Protein AF-A0A954HPN8-F1 (afdb_monomer_lite)

pLDDT: mean 85.76, std 13.32, range [35.09, 97.88]

Secondary structure (DSSP, 8-state):
------GGGS-HHHHHHHHHHHHHHHHHHIIIIIHHHHHHHHHHTT---TTTS-HHHHHHHHHHHHHHHHHHHHHHHHHHHHHHHHHHHHHHHHHHHHHHHHHHHHHHHHHHHHHTT--

Structure (mmCIF, N/CA/C/O backbone):
data_AF-A0A954HPN8-F1
#
_entry.id   AF-A0A954HPN8-F1
#
loop_
_atom_site.group_PDB
_atom_site.id
_atom_site.type_symbol
_atom_site.label_atom_id
_atom_site.label_alt_id
_atom_site.label_comp_id
_atom_site.label_asym_id
_atom_site.label_entity_id
_atom_site.label_seq_id
_atom_site.pdbx_PDB_ins_code
_atom_site.Cartn_x
_atom_site.Cartn_y
_atom_site.Cartn_z
_atom_site.occupancy
_atom_site.B_iso_or_equiv
_atom_site.auth_seq_id
_atom_site.auth_comp_id
_atom_site.auth_asym_id
_atom_site.auth_atom_id
_atom_site.pdbx_PDB_model_num
ATOM 1 N N . MET A 1 1 ? 14.774 6.786 11.044 1.00 35.09 1 MET A N 1
ATOM 2 C CA . MET A 1 1 ? 15.336 7.096 9.715 1.00 35.09 1 MET A CA 1
ATOM 3 C C . MET A 1 1 ? 15.181 5.838 8.883 1.00 35.09 1 MET A C 1
ATOM 5 O O . MET A 1 1 ? 15.812 4.852 9.228 1.00 3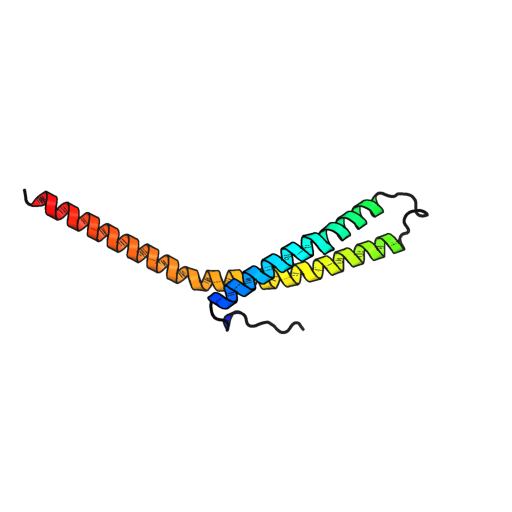5.09 1 MET A O 1
ATOM 9 N N . SER A 1 2 ? 14.270 5.812 7.904 1.00 45.91 2 SER A N 1
ATOM 10 C CA . SER A 1 2 ? 14.238 4.702 6.940 1.00 45.91 2 SER A CA 1
ATOM 11 C C . SER A 1 2 ? 15.497 4.826 6.099 1.00 45.91 2 SER A C 1
ATOM 13 O O . SER A 1 2 ? 15.722 5.903 5.544 1.00 45.91 2 SER A O 1
ATOM 15 N N . GLU A 1 3 ? 16.304 3.771 6.011 1.00 51.34 3 GLU A N 1
ATOM 16 C CA . GLU A 1 3 ? 17.296 3.657 4.943 1.00 51.34 3 GLU A CA 1
ATOM 17 C C . GLU A 1 3 ? 16.575 3.968 3.628 1.00 51.34 3 GLU A C 1
ATOM 19 O O . GLU A 1 3 ? 15.520 3.399 3.321 1.00 51.34 3 GLU A O 1
ATOM 24 N N . MET A 1 4 ? 17.050 4.996 2.930 1.00 55.34 4 MET A N 1
ATOM 25 C CA . MET A 1 4 ? 16.552 5.339 1.608 1.00 55.34 4 MET A CA 1
ATOM 26 C C . MET A 1 4 ? 17.056 4.229 0.688 1.00 55.34 4 MET A C 1
ATOM 28 O O . MET A 1 4 ? 18.233 4.211 0.349 1.00 55.34 4 MET A O 1
ATOM 32 N N . GLU A 1 5 ? 16.193 3.264 0.358 1.00 66.19 5 GLU A N 1
ATOM 33 C CA . GLU A 1 5 ? 16.486 2.291 -0.698 1.00 66.19 5 GLU A CA 1
ATOM 34 C C . GLU A 1 5 ? 16.784 3.080 -1.983 1.00 66.19 5 GLU A C 1
ATOM 36 O O . GLU A 1 5 ? 15.903 3.760 -2.520 1.00 66.19 5 GLU A O 1
ATOM 41 N N . ASP A 1 6 ? 18.037 3.028 -2.438 1.00 75.00 6 ASP A N 1
ATOM 42 C CA . ASP A 1 6 ? 18.475 3.634 -3.693 1.00 75.00 6 ASP A CA 1
ATOM 43 C C . ASP A 1 6 ? 18.057 2.735 -4.859 1.00 75.00 6 ASP A C 1
ATOM 45 O O . ASP A 1 6 ? 18.811 1.893 -5.355 1.00 75.00 6 ASP A O 1
ATOM 49 N N . PHE A 1 7 ? 16.792 2.869 -5.247 1.00 75.19 7 PHE A N 1
ATOM 50 C CA . PHE A 1 7 ? 16.200 2.078 -6.318 1.00 75.19 7 PHE A CA 1
ATOM 51 C C . PHE A 1 7 ? 16.813 2.370 -7.688 1.00 75.19 7 PHE A C 1
ATOM 53 O O . PHE A 1 7 ? 16.764 1.498 -8.555 1.00 75.19 7 PHE A O 1
ATOM 60 N N . ASP A 1 8 ? 17.396 3.553 -7.883 1.00 74.00 8 ASP A N 1
ATOM 61 C CA . ASP A 1 8 ? 17.935 3.987 -9.173 1.00 74.00 8 ASP A CA 1
ATOM 62 C C . ASP A 1 8 ? 19.233 3.246 -9.532 1.00 74.00 8 ASP A C 1
ATOM 64 O O . ASP A 1 8 ? 19.595 3.151 -10.703 1.00 74.00 8 ASP A O 1
ATOM 68 N N . SER A 1 9 ? 19.881 2.625 -8.542 1.00 82.00 9 SER A N 1
ATOM 69 C CA . SER A 1 9 ? 21.038 1.744 -8.737 1.00 82.00 9 SER A CA 1
ATOM 70 C C . SER A 1 9 ? 20.700 0.378 -9.362 1.00 82.00 9 SER A C 1
ATOM 72 O O . SER A 1 9 ? 21.598 -0.334 -9.819 1.00 82.00 9 SER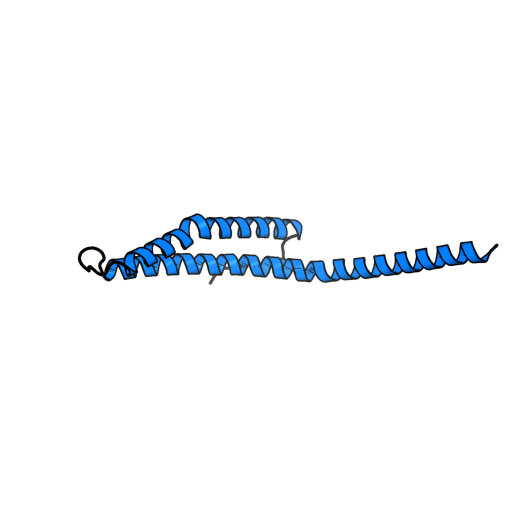 A O 1
ATOM 74 N N . LEU A 1 10 ? 19.419 -0.016 -9.391 1.00 84.56 10 LEU A N 1
ATOM 75 C CA . LEU A 1 10 ? 18.992 -1.337 -9.859 1.00 84.56 10 LEU A CA 1
ATOM 76 C C . LEU A 1 10 ? 18.756 -1.377 -11.383 1.00 84.56 10 LEU A C 1
ATOM 78 O O . LEU A 1 10 ? 18.216 -0.426 -11.962 1.00 84.56 10 LEU A O 1
ATOM 82 N N . PRO A 1 11 ? 19.030 -2.514 -12.051 1.00 89.38 11 PRO A N 1
ATOM 83 C CA . PRO A 1 11 ? 18.614 -2.728 -13.435 1.00 89.38 11 PRO A CA 1
ATOM 84 C C . PRO A 1 11 ? 17.100 -2.546 -13.623 1.00 89.38 11 PRO A C 1
ATOM 86 O O . PRO A 1 11 ? 16.306 -2.883 -12.741 1.00 89.38 11 PRO A O 1
ATOM 89 N N . LEU A 1 12 ? 16.678 -2.072 -14.802 1.00 86.94 12 LEU A N 1
ATOM 90 C CA . LEU A 1 12 ? 15.265 -1.807 -15.117 1.00 86.94 12 LEU A CA 1
ATOM 91 C C . LEU A 1 12 ? 14.357 -3.020 -14.849 1.00 86.94 12 LEU A C 1
ATOM 93 O O . LEU A 1 12 ? 13.280 -2.881 -14.272 1.00 86.94 12 LEU A O 1
ATOM 97 N N . MET A 1 13 ? 14.807 -4.222 -15.222 1.00 89.38 13 MET A N 1
ATOM 98 C CA . MET A 1 13 ? 14.052 -5.459 -14.999 1.00 89.38 13 MET A CA 1
ATOM 99 C C . MET A 1 13 ? 13.815 -5.734 -13.508 1.00 89.38 13 MET A C 1
ATOM 101 O O . MET A 1 13 ? 12.733 -6.176 -13.119 1.00 89.38 13 MET A O 1
ATOM 105 N N . ASP A 1 14 ? 14.803 -5.452 -12.662 1.00 91.06 14 ASP A N 1
ATOM 106 C CA . ASP A 1 14 ? 14.696 -5.676 -11.221 1.00 91.06 14 ASP A CA 1
ATOM 107 C C . ASP A 1 14 ? 13.833 -4.602 -10.556 1.00 91.06 14 ASP A C 1
ATOM 109 O O . ASP A 1 14 ? 13.022 -4.927 -9.686 1.00 91.06 14 ASP A O 1
ATOM 113 N N . ARG A 1 15 ? 13.895 -3.353 -11.040 1.00 90.62 15 ARG A N 1
ATOM 114 C CA . ARG A 1 15 ? 12.940 -2.304 -10.654 1.00 90.62 15 ARG A CA 1
ATOM 115 C C . ARG A 1 15 ? 11.505 -2.683 -11.019 1.00 90.62 15 ARG A C 1
ATOM 117 O O . ARG A 1 15 ? 10.619 -2.541 -10.184 1.00 90.62 15 ARG A O 1
ATOM 124 N N . LEU A 1 16 ? 11.255 -3.237 -12.207 1.00 91.25 16 LEU A N 1
ATOM 125 C CA . LEU A 1 16 ? 9.916 -3.695 -12.606 1.00 91.25 16 LEU A CA 1
ATOM 126 C C . LEU A 1 16 ? 9.404 -4.844 -11.726 1.00 91.25 16 LEU A C 1
ATOM 128 O O . LEU A 1 16 ? 8.268 -4.797 -11.255 1.00 91.25 16 LEU A O 1
ATOM 132 N N . LYS A 1 17 ? 10.243 -5.847 -11.437 1.00 93.44 17 LYS A N 1
ATOM 133 C CA . LYS A 1 17 ? 9.887 -6.940 -10.511 1.00 93.44 17 LYS A CA 1
ATOM 134 C C . LYS A 1 17 ? 9.586 -6.421 -9.108 1.00 93.44 17 LYS A C 1
ATOM 136 O O . LYS A 1 17 ? 8.625 -6.857 -8.479 1.00 93.44 17 LYS A O 1
ATOM 141 N N . LYS A 1 18 ? 10.393 -5.479 -8.613 1.00 93.38 18 LYS A N 1
ATOM 142 C CA . LYS A 1 18 ? 10.180 -4.855 -7.305 1.00 93.38 18 LYS A CA 1
ATOM 143 C C . LYS A 1 18 ? 8.896 -4.018 -7.293 1.00 93.38 18 LYS A C 1
ATOM 145 O O . LYS A 1 18 ? 8.186 -4.044 -6.295 1.00 93.38 18 LYS A O 1
ATOM 150 N N . ALA A 1 19 ? 8.556 -3.343 -8.391 1.00 93.31 19 ALA A N 1
ATOM 151 C CA . ALA A 1 19 ? 7.300 -2.609 -8.527 1.00 93.31 19 ALA A CA 1
ATOM 152 C C . ALA A 1 19 ? 6.090 -3.551 -8.467 1.00 93.31 19 ALA A C 1
ATOM 154 O O . ALA A 1 19 ? 5.162 -3.281 -7.709 1.00 93.31 19 ALA A O 1
ATOM 155 N N . ASP A 1 20 ? 6.123 -4.677 -9.188 1.00 94.19 20 ASP A N 1
ATOM 156 C CA . ASP A 1 20 ? 5.075 -5.706 -9.111 1.00 94.19 20 ASP A CA 1
ATOM 157 C C . ASP A 1 20 ? 4.941 -6.267 -7.688 1.00 94.19 20 ASP A C 1
ATOM 159 O O . ASP A 1 20 ? 3.840 -6.341 -7.142 1.00 94.19 20 ASP A O 1
ATOM 163 N N . TYR A 1 21 ? 6.065 -6.579 -7.038 1.00 95.81 21 TYR A N 1
ATOM 164 C CA . TYR A 1 21 ? 6.078 -7.016 -5.643 1.00 95.81 21 TYR A CA 1
ATOM 165 C C . TYR A 1 21 ? 5.412 -5.990 -4.708 1.00 95.81 21 TYR A C 1
ATOM 167 O O . TYR A 1 21 ? 4.500 -6.346 -3.963 1.00 95.81 21 TYR A O 1
ATOM 175 N N . LEU A 1 22 ? 5.804 -4.713 -4.785 1.00 95.12 22 LEU A N 1
ATOM 176 C CA . LEU A 1 22 ? 5.241 -3.647 -3.948 1.00 95.12 22 LEU A CA 1
ATOM 177 C C . LEU A 1 22 ? 3.747 -3.425 -4.225 1.00 95.12 22 LEU A C 1
ATOM 179 O O . LEU A 1 22 ? 2.980 -3.185 -3.295 1.00 95.12 22 LEU A O 1
ATOM 183 N N . ALA A 1 23 ? 3.316 -3.532 -5.485 1.00 95.00 23 ALA A N 1
ATOM 184 C CA . ALA A 1 23 ? 1.906 -3.433 -5.853 1.00 95.00 23 ALA A CA 1
ATOM 185 C C . ALA A 1 23 ? 1.077 -4.563 -5.223 1.00 95.00 23 ALA A C 1
ATOM 187 O O . ALA A 1 23 ? -0.004 -4.312 -4.683 1.00 95.00 23 ALA A O 1
ATOM 188 N N . ARG A 1 24 ? 1.594 -5.799 -5.249 1.00 97.19 24 ARG A N 1
ATOM 189 C CA . ARG A 1 24 ? 0.953 -6.957 -4.609 1.00 97.19 24 ARG A CA 1
ATOM 190 C C . ARG A 1 24 ? 0.914 -6.811 -3.097 1.00 97.19 24 ARG A C 1
ATOM 192 O O . ARG A 1 24 ? -0.140 -7.019 -2.509 1.00 97.19 24 ARG A O 1
ATOM 199 N N . GLU A 1 25 ? 2.020 -6.409 -2.480 1.00 96.62 25 GLU A N 1
ATOM 200 C CA . GLU A 1 25 ? 2.093 -6.190 -1.034 1.00 96.62 25 GLU A CA 1
ATOM 201 C C . GLU A 1 25 ? 1.112 -5.095 -0.585 1.00 96.62 25 GLU A C 1
ATOM 203 O O . GLU A 1 25 ? 0.405 -5.258 0.410 1.00 96.62 25 GLU A O 1
ATOM 208 N N . LEU A 1 26 ? 0.976 -4.018 -1.368 1.00 95.75 26 LEU A N 1
ATOM 209 C CA . LEU A 1 26 ? 0.017 -2.948 -1.097 1.00 95.75 26 LEU A CA 1
ATOM 210 C C . LEU A 1 26 ? -1.423 -3.442 -1.213 1.00 95.75 26 LEU A C 1
ATOM 212 O O . LEU A 1 26 ? -2.243 -3.161 -0.337 1.00 95.75 26 LEU A O 1
ATOM 216 N N . ALA A 1 27 ? -1.735 -4.185 -2.274 1.00 96.56 27 ALA A N 1
ATOM 217 C CA . ALA A 1 27 ? -3.052 -4.779 -2.459 1.00 96.56 27 ALA A CA 1
ATOM 218 C C . ALA A 1 27 ? -3.400 -5.750 -1.322 1.00 96.56 27 ALA A C 1
ATOM 220 O O . ALA A 1 27 ? -4.529 -5.731 -0.825 1.00 96.56 27 ALA A O 1
ATOM 221 N N . GLU A 1 28 ? -2.438 -6.559 -0.883 1.00 97.62 28 GLU A N 1
ATOM 222 C CA . GLU A 1 28 ? -2.638 -7.519 0.197 1.00 97.62 28 GLU A CA 1
ATOM 223 C C . GLU A 1 28 ? -2.857 -6.815 1.535 1.00 97.62 28 GLU A C 1
ATOM 225 O O . GLU A 1 28 ? -3.845 -7.081 2.218 1.00 97.62 28 GLU A O 1
ATOM 230 N N . HIS A 1 29 ? -2.017 -5.833 1.875 1.00 96.31 29 HIS A N 1
ATOM 231 C CA . HIS A 1 29 ? -2.172 -5.047 3.100 1.00 96.31 29 HIS A CA 1
ATOM 232 C C . HIS A 1 29 ? -3.514 -4.309 3.152 1.00 96.31 29 HIS A C 1
ATOM 234 O O . HIS A 1 29 ? -4.170 -4.258 4.199 1.00 96.31 29 HIS A O 1
ATOM 240 N N . MET A 1 30 ? -3.963 -3.774 2.014 1.00 96.19 30 MET A N 1
ATOM 241 C CA . MET A 1 30 ? -5.280 -3.152 1.903 1.00 96.19 30 MET A CA 1
ATOM 242 C C . MET A 1 30 ? -6.398 -4.143 2.241 1.00 96.19 30 MET A C 1
ATOM 244 O O . MET A 1 30 ? -7.281 -3.811 3.034 1.00 96.19 30 MET A O 1
ATOM 248 N N . LYS A 1 31 ? -6.348 -5.353 1.673 1.00 97.38 31 LYS A N 1
ATOM 249 C CA . LYS A 1 31 ? -7.378 -6.385 1.853 1.00 97.38 31 LYS A CA 1
ATOM 250 C C . LYS A 1 31 ? -7.366 -7.013 3.242 1.00 97.38 31 LYS A C 1
ATOM 252 O O . LYS A 1 31 ? -8.429 -7.157 3.836 1.00 97.38 31 LYS A O 1
ATOM 257 N N . GLN A 1 32 ? -6.196 -7.390 3.749 1.00 96.06 32 GLN A N 1
ATOM 258 C CA . GLN A 1 32 ? -6.076 -8.169 4.982 1.00 96.06 32 GLN A CA 1
ATOM 259 C C . GLN A 1 32 ? -6.066 -7.310 6.243 1.00 96.06 32 GLN A C 1
ATOM 261 O O . GLN A 1 32 ? -6.518 -7.760 7.294 1.00 96.06 32 GLN A O 1
ATOM 266 N N . THR A 1 33 ? -5.573 -6.072 6.156 1.00 95.94 33 THR A N 1
ATOM 267 C CA . THR A 1 33 ? -5.275 -5.279 7.354 1.00 95.94 33 THR A CA 1
ATOM 268 C C . THR A 1 33 ? -6.045 -3.971 7.377 1.00 95.94 33 THR A C 1
ATOM 270 O O . THR A 1 33 ? -6.823 -3.732 8.301 1.00 95.94 33 THR A O 1
ATOM 273 N N . TYR A 1 34 ? -5.851 -3.108 6.380 1.00 95.94 34 TYR A N 1
ATOM 274 C CA . TYR A 1 34 ? -6.378 -1.745 6.435 1.00 95.94 34 TYR A CA 1
ATOM 275 C C . TYR A 1 34 ? -7.909 -1.694 6.351 1.00 95.94 34 TYR A C 1
ATOM 277 O O . TYR A 1 34 ? -8.559 -1.163 7.254 1.00 95.94 34 TYR A O 1
ATOM 285 N N . LEU A 1 35 ? -8.498 -2.273 5.298 1.00 96.88 35 LEU A N 1
ATOM 286 C CA . LEU A 1 35 ? -9.947 -2.232 5.088 1.00 96.88 35 LEU A CA 1
ATOM 287 C C . LEU A 1 35 ? -10.727 -2.945 6.206 1.00 96.88 35 LEU A C 1
ATOM 289 O O . LEU A 1 35 ? -11.716 -2.371 6.673 1.00 96.88 35 LEU A O 1
ATOM 293 N N . PRO A 1 36 ? -10.299 -4.124 6.708 1.00 97.88 36 PRO A N 1
ATOM 294 C CA . PRO A 1 36 ? -10.961 -4.761 7.842 1.00 97.88 36 PRO A CA 1
ATOM 295 C C . PRO A 1 36 ? -10.940 -3.902 9.109 1.00 97.88 36 PRO A C 1
ATOM 297 O O . PRO A 1 36 ? -11.977 -3.743 9.756 1.00 97.88 36 PRO A O 1
ATOM 300 N N . ARG A 1 37 ? -9.800 -3.278 9.439 1.00 96.88 37 ARG A N 1
ATOM 301 C CA . ARG A 1 37 ? -9.686 -2.394 10.612 1.00 96.88 37 ARG A CA 1
ATOM 302 C C . ARG A 1 37 ? -10.560 -1.153 10.477 1.00 96.88 37 ARG A C 1
ATOM 304 O O . ARG A 1 37 ? -11.263 -0.801 11.420 1.00 96.88 37 ARG A O 1
ATOM 311 N N . LEU A 1 38 ? -10.574 -0.533 9.297 1.00 96.75 38 LEU A N 1
ATOM 312 C CA . LEU A 1 38 ? -11.426 0.623 9.021 1.00 96.75 38 LEU A CA 1
ATOM 313 C C . LEU A 1 38 ? -12.913 0.263 9.128 1.00 96.75 38 LEU A C 1
ATOM 315 O O . LEU A 1 38 ? -13.694 1.010 9.716 1.00 96.75 38 LEU A O 1
ATOM 319 N N . SER A 1 39 ? -13.309 -0.898 8.598 1.00 96.44 39 SER A N 1
ATOM 320 C CA . SER A 1 39 ? -14.683 -1.384 8.727 1.00 96.44 39 SER A CA 1
ATOM 321 C C . SER A 1 39 ? -15.052 -1.658 10.185 1.00 96.44 39 SER A C 1
ATOM 323 O O . SER A 1 39 ? -16.139 -1.277 10.607 1.00 96.44 39 SER A O 1
ATOM 325 N N . SER A 1 40 ? -14.150 -2.268 10.958 1.00 95.00 40 SER A N 1
ATOM 326 C CA . SER A 1 40 ? -14.350 -2.545 12.384 1.00 95.00 40 SER A CA 1
ATOM 327 C C . SER A 1 40 ? -14.526 -1.268 13.210 1.00 95.00 40 SER A C 1
ATOM 329 O O . SER A 1 40 ? -15.451 -1.184 14.020 1.00 95.00 40 SER A O 1
ATOM 331 N N . LEU A 1 41 ? -13.697 -0.246 12.973 1.00 95.69 41 LEU A N 1
ATOM 332 C CA . LEU A 1 41 ? -13.843 1.062 13.612 1.00 95.69 41 LEU A CA 1
ATOM 333 C C . LEU A 1 41 ? -15.182 1.709 13.243 1.00 95.69 41 LEU A C 1
ATOM 335 O O . LEU A 1 41 ? -15.923 2.146 14.117 1.00 95.69 41 LEU A O 1
ATOM 339 N N . ARG A 1 42 ? -15.533 1.716 11.952 1.00 95.00 42 ARG A N 1
ATOM 340 C CA . ARG A 1 42 ? -16.805 2.272 11.474 1.00 95.00 42 ARG A CA 1
ATOM 341 C C . ARG A 1 42 ? -18.015 1.583 12.105 1.00 95.00 42 ARG A C 1
ATOM 343 O O . ARG A 1 42 ? -19.026 2.243 12.316 1.00 95.00 42 ARG A O 1
ATOM 350 N N . SER A 1 43 ? -17.943 0.276 12.351 1.00 93.81 43 SER A N 1
ATOM 351 C CA . SER A 1 43 ? -19.012 -0.449 13.039 1.00 93.81 43 SER A CA 1
ATOM 352 C C . SER A 1 43 ? -19.097 -0.057 14.513 1.00 93.81 43 SER A C 1
ATOM 354 O O . SER A 1 43 ? -20.192 0.226 14.978 1.00 93.81 43 SER A O 1
ATOM 356 N N . ALA A 1 44 ? -17.965 0.037 15.218 1.00 91.38 44 ALA A N 1
ATOM 357 C CA . ALA A 1 44 ? -17.942 0.425 16.630 1.00 91.38 44 ALA A CA 1
ATOM 358 C C . ALA A 1 44 ? -18.460 1.845 16.877 1.00 91.38 44 ALA A C 1
ATOM 360 O O . ALA A 1 44 ? -19.255 2.050 17.778 1.00 91.38 44 ALA A O 1
ATOM 361 N N . VAL A 1 45 ? -18.094 2.813 16.032 1.00 91.75 45 VAL A N 1
ATOM 362 C CA . VAL A 1 45 ? -18.537 4.217 16.173 1.00 91.75 45 VAL A CA 1
ATOM 363 C C . VAL A 1 45 ? -20.061 4.381 16.016 1.00 91.75 45 VAL A C 1
ATOM 365 O O . VAL A 1 45 ? -20.617 5.408 16.388 1.00 91.75 45 VAL A O 1
ATOM 368 N N . LYS A 1 46 ? -20.758 3.387 15.452 1.00 91.88 46 LYS A N 1
ATOM 369 C CA . LYS A 1 46 ? -22.225 3.396 15.325 1.00 91.88 46 LYS A CA 1
ATOM 370 C C . LYS A 1 46 ? -22.946 2.831 16.547 1.00 91.88 46 LYS A C 1
ATOM 372 O O . LYS A 1 46 ? -24.169 2.929 16.602 1.00 91.88 46 LYS A O 1
ATOM 377 N N . VAL A 1 47 ? -22.221 2.206 17.471 1.00 89.62 47 VAL A N 1
ATOM 378 C CA . VAL A 1 47 ? -22.782 1.703 18.722 1.00 89.62 47 VAL A CA 1
ATOM 379 C C . VAL A 1 47 ? -22.825 2.871 19.701 1.00 89.62 47 VAL A C 1
ATOM 381 O O . VAL A 1 47 ? -21.799 3.465 20.011 1.00 89.62 47 VAL A O 1
ATOM 384 N N . TYR A 1 48 ? -24.032 3.239 20.130 1.00 76.38 48 TYR A N 1
ATOM 385 C CA . TYR A 1 48 ? -24.267 4.367 21.041 1.00 76.38 48 TYR A CA 1
ATOM 386 C C . TYR A 1 48 ? -24.315 3.943 22.517 1.00 76.38 48 TYR A C 1
ATOM 388 O O . TYR A 1 48 ? -24.553 4.785 23.380 1.00 76.38 48 TYR A O 1
ATOM 396 N N . ASP A 1 49 ? -24.125 2.651 22.793 1.00 83.25 49 ASP A N 1
ATOM 397 C CA . ASP A 1 49 ? -24.109 2.089 24.139 1.00 83.25 49 ASP A CA 1
ATOM 398 C C . ASP A 1 49 ? -22.658 1.949 24.646 1.00 83.25 49 ASP A C 1
ATOM 400 O O . ASP A 1 49 ? -21.899 1.141 24.099 1.00 83.25 49 ASP A O 1
ATOM 404 N N . PRO A 1 50 ? -22.256 2.718 25.676 1.00 77.12 50 PRO A N 1
ATOM 405 C CA . PRO A 1 50 ? -20.907 2.659 26.234 1.00 77.12 50 PRO A CA 1
ATOM 406 C C . PRO A 1 50 ? -20.589 1.346 26.971 1.00 77.12 50 PRO A C 1
ATOM 408 O O . PRO A 1 50 ? -19.411 1.048 27.167 1.00 77.12 50 PRO A O 1
ATOM 411 N N . GLU A 1 51 ? -21.594 0.553 27.359 1.00 84.38 51 GLU A N 1
ATOM 412 C CA . GLU A 1 51 ? -21.391 -0.788 27.933 1.00 84.38 51 GLU A CA 1
ATOM 413 C C . GLU A 1 51 ? -21.099 -1.842 26.847 1.00 84.38 51 GLU A C 1
ATOM 415 O O . GLU A 1 51 ? -20.499 -2.880 27.126 1.00 84.38 51 GLU A O 1
ATOM 420 N N . GLU A 1 52 ? -21.488 -1.575 25.596 1.00 83.75 52 GLU A N 1
ATOM 421 C CA . GLU A 1 52 ? -21.223 -2.444 24.444 1.00 83.75 52 GLU A CA 1
ATOM 422 C C . GLU A 1 52 ? -19.925 -2.052 23.721 1.00 83.75 52 GLU A C 1
ATOM 424 O O . GLU A 1 52 ? -19.181 -2.918 23.259 1.00 83.75 52 GLU A O 1
ATOM 429 N N . VAL A 1 53 ? -19.628 -0.750 23.637 1.00 88.50 53 VAL A N 1
ATOM 430 C CA . VAL A 1 53 ? -18.382 -0.225 23.069 1.00 88.50 53 VAL A CA 1
ATOM 431 C C . VAL A 1 53 ? -17.865 0.925 23.927 1.00 88.50 53 VAL A C 1
ATOM 433 O O . VAL A 1 53 ? -18.401 2.029 23.909 1.00 88.50 53 VAL A O 1
ATOM 4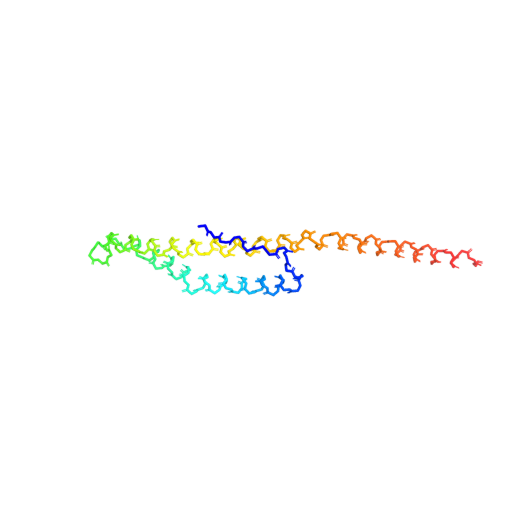36 N N . SER A 1 54 ? -16.761 0.679 24.629 1.00 92.25 54 SER A N 1
ATOM 437 C CA . SER A 1 54 ? -16.115 1.705 25.451 1.00 92.25 54 SER A CA 1
ATOM 438 C C . SER A 1 54 ? -15.303 2.710 24.622 1.00 92.25 54 SER A C 1
ATOM 440 O O . SER A 1 54 ? -14.790 2.395 23.544 1.00 92.25 54 SER A O 1
ATOM 442 N N . ASP A 1 55 ? -15.078 3.903 25.179 1.00 91.69 55 ASP A N 1
ATOM 443 C CA . ASP A 1 55 ? -14.181 4.913 24.596 1.00 91.69 55 ASP A CA 1
ATOM 444 C C . ASP A 1 55 ? -12.762 4.371 24.364 1.00 91.69 55 ASP A C 1
ATOM 446 O O . ASP A 1 55 ? -12.122 4.682 23.355 1.00 91.69 55 ASP A O 1
ATOM 450 N N . GLN A 1 56 ? -12.274 3.522 25.275 1.00 93.12 56 GLN A N 1
ATOM 451 C CA . GLN A 1 56 ? -10.966 2.882 25.140 1.00 93.12 56 GLN A CA 1
ATOM 452 C C . GLN A 1 56 ? -10.922 1.984 23.902 1.00 93.12 56 GLN A C 1
ATOM 454 O O . GLN A 1 56 ? -9.956 2.014 23.142 1.00 93.12 56 GLN A O 1
ATOM 459 N N . GLU A 1 57 ? -11.991 1.235 23.646 1.00 94.06 57 GLU A N 1
ATOM 460 C CA . GLU A 1 57 ? -12.069 0.364 22.482 1.00 94.06 57 GLU A CA 1
ATOM 461 C C . GLU A 1 57 ? -12.135 1.153 21.165 1.00 94.06 57 GLU A C 1
ATOM 463 O O . GLU A 1 57 ? -11.495 0.778 20.177 1.00 94.06 57 GLU A O 1
ATOM 468 N N . ILE A 1 58 ? -12.836 2.291 21.144 1.00 94.56 58 ILE A N 1
ATOM 469 C CA . ILE A 1 58 ? -12.805 3.227 20.009 1.00 94.56 58 ILE A CA 1
ATOM 470 C C . ILE A 1 58 ? -11.387 3.754 19.777 1.00 94.56 58 ILE A C 1
ATOM 472 O O . ILE A 1 58 ? -10.926 3.802 18.627 1.00 94.56 58 ILE A O 1
ATOM 476 N N . MET A 1 59 ? -10.681 4.127 20.845 1.00 95.44 59 MET A N 1
ATOM 477 C CA . MET A 1 59 ? -9.306 4.615 20.768 1.00 95.44 59 MET A CA 1
ATOM 478 C C . MET A 1 59 ? -8.359 3.541 20.217 1.00 95.44 59 MET A C 1
ATOM 480 O O . MET A 1 59 ? -7.596 3.807 19.284 1.00 95.44 59 MET A O 1
ATOM 484 N N . ASP A 1 60 ? -8.463 2.306 20.706 1.00 96.31 60 ASP A N 1
ATOM 485 C CA . ASP A 1 60 ? -7.639 1.180 20.262 1.00 96.31 60 ASP A CA 1
ATOM 486 C C . ASP A 1 60 ? -7.883 0.844 18.785 1.00 96.31 60 ASP A C 1
ATOM 488 O O . ASP A 1 60 ? -6.937 0.698 17.999 1.00 96.31 60 ASP A O 1
ATOM 492 N N . ARG A 1 61 ? -9.153 0.799 18.360 1.00 96.75 61 ARG A N 1
ATOM 493 C CA . ARG A 1 61 ? -9.525 0.588 16.951 1.00 96.75 61 ARG A CA 1
ATOM 494 C C . ARG A 1 61 ? -9.019 1.730 16.064 1.00 96.75 61 ARG A C 1
ATOM 496 O O . ARG A 1 61 ? -8.526 1.475 14.963 1.00 96.75 61 ARG A O 1
ATOM 503 N N . SER A 1 62 ? -9.072 2.972 16.544 1.00 96.81 62 SER A N 1
ATOM 504 C CA . SER A 1 62 ? -8.545 4.144 15.831 1.00 96.81 62 SER A CA 1
ATOM 505 C C . SER A 1 62 ? -7.033 4.053 15.641 1.00 96.81 62 SER A C 1
ATOM 507 O O . SER A 1 62 ? -6.533 4.197 14.522 1.00 96.81 62 SER A O 1
ATOM 509 N N . MET A 1 63 ? -6.296 3.715 16.700 1.00 97.50 63 MET A N 1
ATOM 510 C CA . MET A 1 63 ? -4.849 3.502 16.640 1.00 97.50 63 MET A CA 1
ATOM 511 C C . MET A 1 63 ? -4.481 2.351 15.698 1.00 97.50 63 MET A C 1
ATOM 513 O O . MET A 1 63 ? -3.531 2.463 14.918 1.00 97.50 63 MET A O 1
ATOM 517 N N . ALA A 1 64 ? -5.259 1.265 15.695 1.00 95.94 64 ALA A N 1
ATOM 518 C CA . ALA A 1 64 ? -5.054 0.148 14.782 1.00 95.94 64 ALA A CA 1
ATOM 519 C C . ALA A 1 64 ? -5.199 0.558 13.305 1.00 95.94 64 ALA A C 1
ATOM 521 O O . ALA A 1 64 ? -4.412 0.089 12.473 1.00 95.94 64 ALA A O 1
ATOM 522 N N . VAL A 1 65 ? -6.164 1.428 12.977 1.00 97.44 65 VAL A N 1
ATOM 523 C CA . VAL A 1 65 ? -6.340 1.996 11.628 1.00 97.44 65 VAL A CA 1
ATOM 524 C C . VAL A 1 65 ? -5.183 2.923 11.271 1.00 97.44 65 VAL A C 1
ATOM 526 O O . VAL A 1 65 ? -4.599 2.761 10.202 1.00 97.44 65 VAL A O 1
ATOM 529 N N . LEU A 1 66 ? -4.797 3.842 12.161 1.00 97.19 66 LEU A N 1
ATOM 530 C CA . LEU A 1 66 ? -3.689 4.773 11.914 1.00 97.19 66 LEU A CA 1
ATOM 531 C C . LEU A 1 66 ? -2.361 4.044 11.687 1.00 97.19 66 LEU A C 1
ATOM 533 O O . LEU A 1 66 ? -1.581 4.427 10.818 1.00 97.19 66 LEU A O 1
ATOM 537 N N . ASN A 1 67 ? -2.104 2.969 12.428 1.00 96.00 67 ASN A N 1
ATOM 538 C CA . ASN A 1 67 ? -0.902 2.163 12.232 1.00 96.00 67 ASN A CA 1
ATOM 539 C C . ASN A 1 67 ? -0.927 1.423 10.885 1.00 96.00 67 ASN A C 1
ATOM 541 O O . ASN A 1 67 ? 0.087 1.385 10.190 1.00 96.00 67 ASN A O 1
ATOM 545 N N . ALA A 1 68 ? -2.084 0.889 10.478 1.00 95.56 68 ALA A N 1
ATOM 546 C CA . ALA A 1 68 ? -2.236 0.284 9.155 1.00 95.56 68 ALA A CA 1
ATOM 547 C C . ALA A 1 68 ? -2.095 1.321 8.024 1.00 95.56 68 ALA A C 1
ATOM 549 O O . ALA A 1 68 ? -1.505 1.023 6.987 1.00 95.56 68 ALA A O 1
ATOM 550 N N . GLU A 1 69 ? -2.595 2.539 8.226 1.00 96.06 69 GLU A N 1
ATOM 551 C CA . GLU A 1 69 ? -2.463 3.653 7.284 1.00 96.06 69 GLU A CA 1
ATOM 552 C C . GLU A 1 69 ? -1.000 4.062 7.087 1.00 96.06 69 GLU A C 1
ATOM 554 O O . GLU A 1 69 ? -0.558 4.218 5.952 1.00 96.06 69 GLU A O 1
ATOM 559 N N . LYS A 1 70 ? -0.224 4.181 8.172 1.00 95.56 70 LYS A N 1
ATOM 560 C CA . LYS A 1 70 ? 1.207 4.518 8.096 1.00 95.56 70 LYS A CA 1
ATOM 561 C C . LYS A 1 70 ? 1.973 3.538 7.211 1.00 95.56 70 LYS A C 1
ATOM 563 O O . LYS A 1 70 ? 2.649 3.968 6.282 1.00 95.56 70 LYS A O 1
ATOM 568 N N . PHE A 1 71 ? 1.790 2.235 7.435 1.00 92.06 71 PHE A N 1
ATOM 569 C CA . PHE A 1 71 ? 2.424 1.205 6.609 1.00 92.06 71 PHE A CA 1
ATOM 570 C C . PHE A 1 71 ? 2.014 1.320 5.132 1.00 92.06 71 PHE A C 1
ATOM 572 O O . PHE A 1 71 ? 2.857 1.268 4.239 1.00 92.06 71 PHE A O 1
ATOM 579 N N . ARG A 1 72 ? 0.721 1.558 4.864 1.00 94.31 72 ARG A N 1
ATOM 580 C CA . ARG A 1 72 ? 0.205 1.769 3.503 1.00 94.31 72 ARG A CA 1
ATOM 581 C C . ARG A 1 72 ? 0.891 2.952 2.816 1.00 94.31 72 ARG A C 1
ATOM 583 O O . ARG A 1 72 ? 1.293 2.832 1.662 1.00 94.31 72 ARG A O 1
ATOM 590 N N . VAL A 1 73 ? 0.999 4.090 3.503 1.00 94.50 73 VAL A N 1
ATOM 591 C CA . VAL A 1 73 ? 1.606 5.318 2.963 1.00 94.50 73 VAL A CA 1
ATOM 592 C C . VAL A 1 73 ? 3.084 5.111 2.656 1.00 94.50 73 VAL A C 1
ATOM 594 O O . VAL A 1 73 ? 3.543 5.526 1.593 1.00 94.50 73 VAL A O 1
ATOM 597 N N . GLU A 1 74 ? 3.819 4.447 3.545 1.00 93.56 74 GLU A N 1
ATOM 598 C CA . GLU A 1 74 ? 5.230 4.126 3.323 1.00 93.56 74 GLU A CA 1
ATOM 599 C C . GLU A 1 74 ? 5.412 3.236 2.089 1.00 93.56 74 GLU A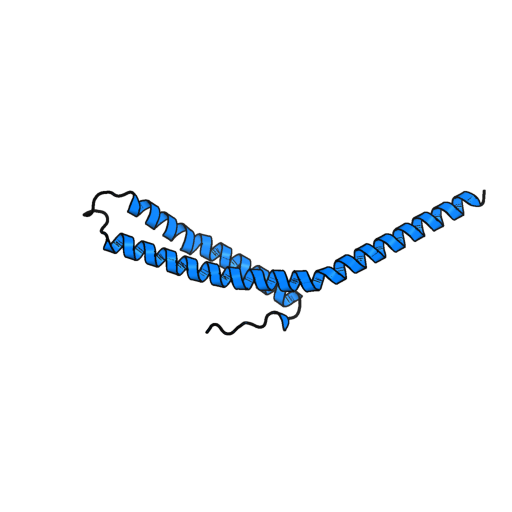 C 1
ATOM 601 O O . GLU A 1 74 ? 6.204 3.558 1.198 1.00 93.56 74 GLU A O 1
ATOM 606 N N . LEU A 1 75 ? 4.629 2.161 1.991 1.00 93.69 75 LEU A N 1
ATOM 607 C CA . LEU A 1 75 ? 4.701 1.214 0.884 1.00 93.69 75 LEU A CA 1
ATOM 608 C C . LEU A 1 75 ? 4.307 1.856 -0.455 1.00 93.69 75 LEU A C 1
ATOM 610 O O . LEU A 1 75 ? 5.013 1.706 -1.454 1.00 93.69 75 LEU A O 1
ATOM 614 N N . TYR A 1 76 ? 3.224 2.637 -0.465 1.00 94.25 76 TYR A N 1
ATOM 615 C CA . TYR A 1 76 ? 2.803 3.403 -1.636 1.00 94.25 76 TYR A CA 1
ATOM 616 C C . TYR A 1 76 ? 3.855 4.440 -2.046 1.00 94.25 76 TYR A C 1
ATOM 618 O O . TYR A 1 76 ? 4.119 4.613 -3.234 1.00 94.25 76 TYR A O 1
ATOM 626 N N . GLY A 1 77 ? 4.496 5.101 -1.079 1.00 93.94 77 GLY A N 1
ATOM 627 C CA . GLY A 1 77 ? 5.584 6.042 -1.332 1.00 93.94 77 GLY A CA 1
ATOM 628 C C . GLY A 1 77 ? 6.765 5.386 -2.050 1.00 93.94 77 GLY A C 1
ATOM 629 O O . GLY A 1 77 ? 7.262 5.938 -3.032 1.00 93.94 77 GLY A O 1
ATOM 630 N N . LYS A 1 78 ? 7.175 4.188 -1.614 1.00 92.69 78 LYS A N 1
ATOM 631 C CA . LYS A 1 78 ? 8.215 3.395 -2.292 1.00 92.69 78 LYS A CA 1
ATOM 632 C C . LYS A 1 78 ? 7.791 2.997 -3.704 1.00 92.69 78 LYS A C 1
ATOM 634 O O . LYS A 1 78 ? 8.534 3.228 -4.654 1.00 92.69 78 LYS A O 1
ATOM 639 N N . PHE A 1 79 ? 6.581 2.457 -3.845 1.00 93.50 79 PHE A N 1
ATOM 640 C CA . PHE A 1 79 ? 6.038 2.031 -5.133 1.00 93.50 79 PHE A CA 1
ATOM 641 C C . PHE A 1 79 ? 5.980 3.182 -6.142 1.00 93.50 79 PHE A C 1
ATOM 643 O O . PHE A 1 79 ? 6.445 3.051 -7.272 1.00 93.50 79 PHE A O 1
ATOM 650 N N . ARG A 1 80 ? 5.474 4.342 -5.714 1.00 94.12 80 ARG A N 1
ATOM 651 C CA . ARG A 1 80 ? 5.362 5.533 -6.554 1.00 94.12 80 ARG A CA 1
ATOM 652 C C . ARG A 1 80 ? 6.723 6.028 -7.037 1.00 94.12 80 ARG A C 1
ATOM 654 O O . ARG A 1 80 ? 6.862 6.286 -8.227 1.00 94.12 80 ARG A O 1
ATOM 661 N N . ARG A 1 81 ? 7.716 6.135 -6.145 1.00 90.94 81 ARG A N 1
ATOM 662 C CA . ARG A 1 81 ? 9.077 6.558 -6.524 1.00 90.94 81 ARG A CA 1
ATOM 663 C C . ARG A 1 81 ? 9.676 5.638 -7.579 1.00 90.94 81 ARG A C 1
ATOM 665 O O . ARG A 1 81 ? 10.236 6.114 -8.557 1.00 90.94 81 ARG A O 1
ATOM 672 N N . LEU A 1 82 ? 9.503 4.331 -7.402 1.00 91.56 82 LEU A N 1
ATOM 673 C CA . LEU A 1 82 ? 10.005 3.328 -8.331 1.00 91.56 82 LEU A CA 1
ATOM 674 C C . LEU A 1 82 ? 9.366 3.465 -9.722 1.00 91.56 82 LEU A C 1
ATOM 676 O O . LEU A 1 82 ? 10.070 3.449 -10.728 1.00 91.56 82 LEU A O 1
ATOM 680 N N . LEU A 1 83 ? 8.043 3.656 -9.783 1.00 91.81 83 LEU A N 1
ATOM 681 C CA . LEU A 1 83 ? 7.335 3.897 -11.044 1.00 91.81 83 LEU A CA 1
ATOM 682 C C . LEU A 1 83 ? 7.736 5.218 -11.704 1.00 91.81 83 LEU A C 1
ATOM 684 O O . LEU A 1 83 ? 7.870 5.272 -12.925 1.00 91.81 83 LEU A O 1
ATOM 688 N N . GLU A 1 84 ? 7.915 6.281 -10.918 1.00 91.44 84 GLU A N 1
ATOM 689 C CA . GLU A 1 84 ? 8.378 7.573 -11.425 1.00 91.44 84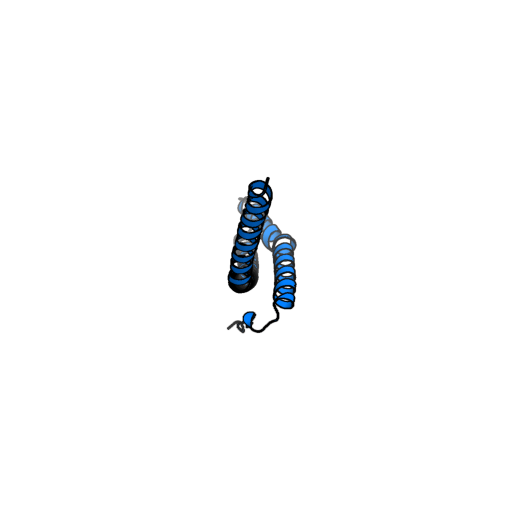 GLU A CA 1
ATOM 690 C C . GLU A 1 84 ? 9.785 7.441 -12.025 1.00 91.44 84 GLU A C 1
ATOM 692 O O . GLU A 1 84 ? 9.971 7.845 -13.170 1.00 91.44 84 GLU A O 1
ATOM 697 N N . GLY A 1 85 ? 10.725 6.780 -11.341 1.00 89.00 85 GLY A N 1
ATOM 698 C CA . GLY A 1 85 ? 12.073 6.522 -11.863 1.00 89.00 85 GLY A CA 1
ATOM 699 C C . GLY A 1 85 ? 12.068 5.716 -13.167 1.00 89.00 85 GLY A C 1
ATOM 700 O O . GLY A 1 85 ? 12.684 6.123 -14.151 1.00 89.00 85 GLY A O 1
ATOM 701 N N . ILE A 1 86 ? 11.291 4.625 -13.223 1.00 89.31 86 ILE A N 1
ATOM 702 C CA . ILE A 1 86 ? 11.109 3.832 -14.453 1.00 89.31 86 ILE A CA 1
ATOM 703 C C . ILE A 1 86 ? 10.557 4.701 -15.591 1.00 89.31 86 ILE A C 1
ATOM 705 O O . ILE A 1 86 ? 11.030 4.627 -16.726 1.00 89.31 86 ILE A O 1
ATOM 709 N N . ARG A 1 87 ? 9.547 5.529 -15.305 1.00 89.31 87 ARG A N 1
ATOM 710 C CA . ARG A 1 87 ? 8.914 6.392 -16.307 1.00 89.31 87 ARG A CA 1
ATOM 711 C C . ARG A 1 87 ? 9.889 7.424 -16.866 1.00 89.31 87 ARG A C 1
ATOM 713 O O . ARG A 1 87 ? 9.882 7.645 -18.076 1.00 89.31 87 ARG A O 1
ATOM 720 N N . GLU A 1 88 ? 10.679 8.075 -16.016 1.00 89.25 88 GLU A N 1
ATOM 721 C CA . GLU A 1 88 ? 11.649 9.080 -16.466 1.00 89.25 88 GLU A CA 1
ATOM 722 C C . GLU A 1 88 ? 12.727 8.462 -17.370 1.00 89.25 88 GLU A C 1
ATOM 724 O O . GLU A 1 88 ? 13.089 9.067 -18.377 1.00 89.25 88 GLU A O 1
ATOM 729 N N . GLU A 1 89 ? 13.171 7.234 -17.088 1.00 86.38 89 GLU A N 1
ATOM 730 C CA . GLU A 1 89 ? 14.154 6.525 -17.921 1.00 86.38 89 GLU A CA 1
ATOM 731 C C . GLU A 1 89 ? 13.573 6.015 -19.247 1.00 86.38 89 GLU A C 1
ATOM 733 O O . GLU A 1 89 ? 14.232 6.077 -20.286 1.00 86.38 89 GLU A O 1
ATOM 738 N N . MET A 1 90 ? 12.319 5.555 -19.244 1.00 86.06 90 MET A N 1
ATOM 739 C CA . MET A 1 90 ? 11.647 5.068 -20.454 1.00 86.06 90 MET A CA 1
ATOM 740 C C . MET A 1 90 ? 11.238 6.195 -21.409 1.00 86.06 90 MET A C 1
ATOM 742 O O . MET A 1 90 ? 11.232 5.991 -22.624 1.00 86.06 90 MET A O 1
ATOM 746 N N . ARG A 1 91 ? 10.912 7.390 -20.894 1.00 89.00 91 ARG A N 1
ATOM 747 C CA . ARG A 1 91 ? 10.454 8.539 -21.698 1.00 89.00 91 ARG A CA 1
ATOM 748 C C . ARG A 1 91 ? 11.345 8.837 -22.917 1.00 89.00 91 ARG A C 1
ATOM 750 O O . ARG A 1 91 ? 10.800 8.883 -24.018 1.00 89.00 91 ARG A O 1
ATOM 757 N N . PRO A 1 92 ? 12.675 9.019 -22.795 1.00 87.06 92 PRO A N 1
ATOM 758 C CA . PRO A 1 92 ? 13.516 9.321 -23.952 1.00 87.06 92 PRO A CA 1
ATOM 759 C C . PRO A 1 92 ? 13.575 8.176 -24.969 1.00 87.06 92 PRO A C 1
ATOM 761 O O . PRO A 1 92 ? 13.711 8.444 -26.159 1.00 87.06 92 PRO A O 1
ATOM 764 N N . ILE A 1 93 ? 13.474 6.917 -24.532 1.00 85.25 93 ILE A N 1
ATOM 765 C CA . ILE A 1 93 ? 13.474 5.751 -25.429 1.00 85.25 93 ILE A CA 1
ATOM 766 C C . ILE A 1 93 ? 12.198 5.746 -26.273 1.00 85.25 93 ILE A C 1
ATOM 768 O O . ILE A 1 93 ? 12.266 5.600 -27.491 1.00 85.25 93 ILE A O 1
ATOM 772 N N . VAL A 1 94 ? 11.045 5.962 -25.635 1.00 83.06 94 VAL A N 1
ATOM 773 C CA . VAL A 1 94 ? 9.750 6.040 -26.324 1.00 83.06 94 VAL A CA 1
ATOM 774 C C . VAL A 1 94 ? 9.739 7.199 -27.320 1.00 83.06 94 VAL A C 1
ATOM 776 O O . VAL A 1 94 ? 9.435 6.980 -28.488 1.00 83.06 94 VAL A O 1
ATOM 779 N N . MET A 1 95 ? 10.173 8.395 -26.906 1.00 85.12 95 MET A N 1
ATOM 780 C CA . MET A 1 95 ? 10.217 9.567 -27.791 1.00 85.12 95 MET A CA 1
ATOM 781 C C . MET A 1 95 ? 11.143 9.366 -29.000 1.00 85.12 95 MET A C 1
ATOM 783 O O . MET A 1 95 ? 10.791 9.744 -30.114 1.00 85.12 95 MET A O 1
ATOM 787 N N . LYS A 1 96 ? 12.318 8.748 -28.809 1.00 86.44 96 LYS A N 1
ATOM 788 C CA . LYS A 1 96 ? 13.235 8.430 -29.918 1.00 86.44 96 LYS A CA 1
ATOM 789 C C . LYS A 1 96 ? 12.631 7.422 -30.891 1.00 86.44 96 LYS A C 1
ATOM 791 O O . LYS A 1 96 ? 12.790 7.577 -32.096 1.00 86.44 96 LYS A O 1
ATOM 796 N N . ASN A 1 97 ? 11.938 6.406 -30.381 1.00 81.25 97 ASN A N 1
ATOM 797 C CA . ASN A 1 97 ? 11.280 5.415 -31.227 1.00 81.25 97 ASN A CA 1
ATOM 798 C C . ASN A 1 97 ? 10.123 6.030 -32.025 1.00 81.25 97 ASN A C 1
ATOM 800 O O . ASN A 1 97 ? 9.970 5.712 -33.199 1.00 81.25 97 ASN A O 1
ATOM 804 N N . GLU A 1 98 ? 9.344 6.938 -31.434 1.00 82.81 98 GLU A N 1
ATOM 805 C CA . GLU A 1 98 ? 8.286 7.671 -32.145 1.00 82.81 98 GLU A CA 1
ATOM 806 C C . GLU A 1 98 ? 8.849 8.544 -33.277 1.00 82.81 98 GLU A C 1
ATOM 808 O O . GLU A 1 98 ? 8.309 8.547 -34.385 1.00 82.81 98 GLU A O 1
ATOM 813 N N . GLN A 1 99 ? 9.968 9.233 -33.033 1.00 82.50 99 GLN A N 1
ATOM 814 C CA . GLN A 1 99 ? 10.668 10.010 -34.060 1.00 82.50 99 GLN A CA 1
ATOM 815 C C . GLN A 1 99 ? 11.182 9.115 -35.193 1.00 82.50 99 GLN A C 1
ATOM 817 O O . GLN A 1 99 ? 10.887 9.376 -36.356 1.00 82.50 99 GLN A O 1
ATOM 822 N N . ALA A 1 100 ? 11.864 8.016 -34.861 1.00 81.88 100 ALA A N 1
ATOM 823 C CA . ALA A 1 100 ? 12.380 7.075 -35.852 1.00 81.88 100 ALA A CA 1
ATOM 824 C C . ALA A 1 100 ? 11.262 6.453 -36.709 1.00 81.88 100 ALA A C 1
ATOM 826 O O . ALA A 1 100 ? 11.406 6.344 -37.922 1.00 81.88 100 ALA A O 1
ATOM 827 N N . MET A 1 101 ? 10.128 6.088 -36.104 1.00 80.69 101 MET A N 1
ATOM 828 C CA . MET A 1 101 ? 8.964 5.564 -36.831 1.00 80.69 101 MET A CA 1
ATOM 829 C C . MET A 1 101 ? 8.345 6.606 -37.773 1.00 80.69 101 MET A C 1
ATOM 831 O O . MET A 1 101 ? 7.881 6.251 -38.854 1.00 80.69 101 MET A O 1
ATOM 835 N N . THR A 1 102 ? 8.355 7.883 -37.383 1.00 83.69 102 THR A N 1
ATOM 836 C CA . THR A 1 102 ? 7.879 8.984 -38.233 1.00 83.69 102 THR A CA 1
ATOM 837 C C . THR A 1 102 ? 8.806 9.181 -39.434 1.00 83.69 102 THR A C 1
ATOM 839 O O . THR A 1 102 ? 8.330 9.241 -40.562 1.00 83.69 102 THR A O 1
ATOM 842 N N . GLU A 1 103 ? 10.126 9.171 -39.222 1.00 81.38 103 GLU A N 1
ATOM 843 C CA . GLU A 1 103 ? 11.115 9.283 -40.304 1.00 81.38 103 GLU A CA 1
ATOM 844 C C . GLU A 1 103 ? 11.067 8.104 -41.289 1.00 81.38 103 GLU A C 1
ATOM 846 O O . GLU A 1 103 ? 11.248 8.302 -42.490 1.00 81.38 103 GLU A O 1
ATOM 851 N N . VAL A 1 104 ? 10.842 6.872 -40.809 1.00 81.50 104 VAL A N 1
ATOM 852 C CA . VAL A 1 104 ? 10.665 5.704 -41.692 1.00 81.50 104 VAL A CA 1
ATOM 853 C C . VAL A 1 104 ? 9.408 5.868 -42.538 1.00 81.50 104 VAL A C 1
ATOM 855 O O . VAL A 1 104 ? 9.478 5.709 -43.752 1.00 81.50 104 VAL A O 1
ATOM 858 N N . ARG A 1 105 ? 8.287 6.257 -41.924 1.00 78.31 105 ARG A N 1
ATOM 859 C CA . ARG A 1 105 ? 7.027 6.463 -42.639 1.00 78.31 105 ARG A CA 1
ATOM 860 C C . ARG A 1 105 ? 7.131 7.558 -43.701 1.00 78.31 105 ARG A C 1
ATOM 862 O O . ARG A 1 105 ? 6.639 7.374 -44.806 1.00 78.31 105 ARG A O 1
ATOM 869 N N . GLU A 1 106 ? 7.780 8.678 -43.389 1.00 76.44 106 GLU A N 1
ATOM 870 C CA . GLU A 1 106 ? 8.003 9.754 -44.361 1.00 76.44 106 GLU A CA 1
ATOM 871 C C . GLU A 1 106 ? 8.878 9.289 -45.532 1.00 76.44 106 GLU A C 1
ATOM 873 O O . GLU A 1 106 ? 8.609 9.643 -46.676 1.00 76.44 106 GLU A O 1
ATOM 878 N N . LYS A 1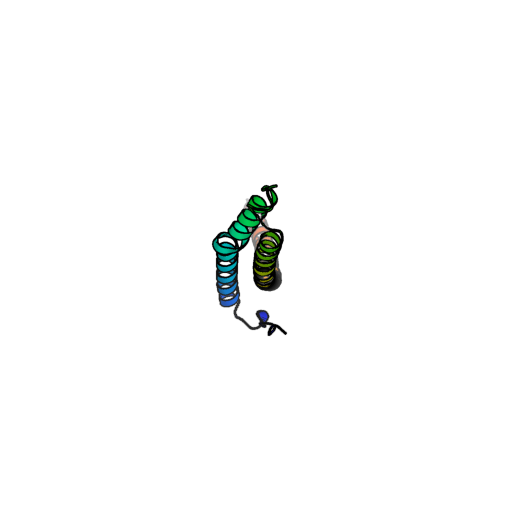 107 ? 9.899 8.458 -45.281 1.00 72.12 107 LYS A N 1
ATOM 879 C CA . LYS A 1 107 ? 10.727 7.881 -46.351 1.00 72.12 107 LYS A CA 1
ATOM 880 C C . LYS A 1 107 ? 9.955 6.891 -47.220 1.00 72.12 107 LYS A C 1
ATOM 882 O O . LYS A 1 107 ? 10.076 6.978 -48.435 1.00 72.12 107 LYS A O 1
ATOM 887 N N . GLU A 1 108 ? 9.149 6.013 -46.624 1.00 72.62 108 GLU A N 1
ATOM 888 C CA . GLU A 1 108 ? 8.293 5.068 -47.358 1.00 72.62 108 GLU A CA 1
ATOM 889 C C . GLU A 1 108 ? 7.228 5.800 -48.199 1.00 72.62 108 GLU A C 1
ATOM 891 O O . GLU A 1 108 ? 6.996 5.437 -49.349 1.00 72.62 108 GLU A O 1
ATOM 896 N N . GLU A 1 109 ? 6.624 6.875 -47.675 1.00 66.44 109 GLU A N 1
ATOM 897 C CA . GLU A 1 109 ? 5.676 7.713 -48.428 1.00 66.44 109 GLU A CA 1
ATOM 898 C C . GLU A 1 109 ? 6.363 8.475 -49.580 1.00 66.44 109 GLU A C 1
ATOM 900 O O . GLU A 1 109 ? 5.769 8.660 -50.643 1.00 66.44 109 GLU A O 1
ATOM 905 N N . ILE A 1 110 ? 7.617 8.906 -49.415 1.00 62.53 110 ILE A N 1
ATOM 906 C CA . ILE A 1 110 ? 8.394 9.542 -50.489 1.00 62.53 110 ILE A CA 1
ATOM 907 C C . ILE A 1 110 ? 8.774 8.521 -51.572 1.00 62.53 110 ILE A C 1
ATOM 909 O O . ILE A 1 110 ? 8.626 8.819 -52.754 1.00 62.53 110 ILE A O 1
ATOM 913 N N . GLU A 1 111 ? 9.239 7.331 -51.189 1.00 60.59 111 GLU A N 1
ATOM 914 C CA . GLU A 1 111 ? 9.664 6.273 -52.116 1.00 60.59 111 GLU A CA 1
ATOM 915 C C . GLU A 1 111 ? 8.491 5.767 -52.973 1.00 60.59 111 GLU A C 1
ATOM 917 O O . GLU A 1 111 ? 8.621 5.684 -54.193 1.00 60.59 111 GLU A O 1
ATOM 922 N N . PHE A 1 112 ? 7.310 5.587 -52.368 1.00 57.03 112 PHE A N 1
ATOM 923 C CA . PHE A 1 112 ? 6.072 5.231 -53.072 1.00 57.03 112 PHE A CA 1
ATOM 924 C C . PHE A 1 112 ? 5.652 6.286 -54.115 1.00 57.03 112 PHE A C 1
ATOM 926 O O . PHE A 1 112 ? 5.296 5.950 -55.240 1.00 57.03 112 PHE A O 1
ATOM 933 N N . ASN A 1 113 ? 5.768 7.579 -53.790 1.00 62.16 113 ASN A N 1
ATOM 934 C CA . ASN A 1 113 ? 5.431 8.655 -54.729 1.00 62.16 113 ASN A CA 1
ATOM 935 C C . ASN A 1 113 ? 6.412 8.768 -55.910 1.00 62.16 113 ASN A C 1
ATOM 937 O O . ASN A 1 113 ? 6.031 9.275 -56.962 1.00 62.16 113 ASN A O 1
ATOM 941 N N . PHE A 1 114 ? 7.674 8.350 -55.756 1.00 59.28 114 PHE A N 1
ATOM 942 C CA . PHE A 1 114 ? 8.645 8.384 -56.854 1.00 59.28 114 PHE A CA 1
ATOM 943 C C . PHE A 1 114 ? 8.435 7.250 -57.868 1.00 59.28 114 PHE A C 1
ATOM 945 O O . PHE A 1 114 ? 8.681 7.474 -59.053 1.00 59.28 114 PHE A O 1
ATOM 952 N N . GLU A 1 115 ? 7.971 6.072 -57.442 1.00 60.56 115 GLU A N 1
ATOM 953 C CA . GLU A 1 115 ? 7.649 4.958 -58.350 1.00 60.56 115 GLU A CA 1
ATOM 954 C C . GLU A 1 115 ? 6.428 5.272 -59.235 1.00 60.56 115 GLU A C 1
ATOM 956 O O . GLU A 1 115 ? 6.456 4.989 -60.432 1.00 60.56 115 GLU A O 1
ATOM 961 N N . ASP A 1 116 ? 5.425 5.969 -58.693 1.00 58.31 116 ASP A N 1
ATOM 962 C CA . ASP A 1 116 ? 4.215 6.395 -59.418 1.00 58.31 116 ASP A CA 1
ATOM 963 C C . ASP A 1 116 ? 4.449 7.558 -60.415 1.00 58.31 116 ASP A C 1
ATOM 965 O O . ASP A 1 116 ? 3.562 7.908 -61.195 1.00 58.31 116 ASP A O 1
ATOM 969 N N . LEU A 1 117 ? 5.629 8.191 -60.397 1.00 58.53 117 LEU A N 1
ATOM 970 C CA . LEU A 1 117 ? 5.978 9.364 -61.219 1.00 58.53 117 LEU A CA 1
ATOM 971 C C . LEU A 1 117 ? 6.836 9.028 -62.457 1.00 58.53 117 LEU A C 1
ATOM 973 O O . LEU A 1 117 ? 7.221 9.943 -63.189 1.00 58.53 117 LEU A O 1
ATOM 977 N N . ILE A 1 118 ? 7.165 7.748 -62.679 1.00 59.09 118 ILE A N 1
ATOM 978 C CA . ILE A 1 118 ? 8.025 7.272 -63.784 1.00 59.09 118 ILE A CA 1
ATOM 979 C C . ILE A 1 118 ? 7.224 6.569 -64.914 1.00 59.09 118 ILE A C 1
ATOM 981 O O . ILE A 1 118 ? 7.815 6.180 -65.923 1.00 59.09 118 ILE A O 1
ATOM 985 N N . GLU A 1 119 ? 5.891 6.483 -64.830 1.00 49.06 119 GLU A N 1
ATOM 986 C CA . GLU A 1 119 ? 5.009 6.103 -65.962 1.00 49.06 119 GLU A CA 1
ATOM 987 C C . GLU A 1 119 ? 4.493 7.312 -66.762 1.00 49.06 119 GLU A C 1
ATOM 989 O O . GLU A 1 119 ? 4.394 7.184 -68.008 1.00 49.06 119 GLU A O 1
#

Radius of gyration: 26.76 Å; chains: 1; bounding box: 45×18×94 Å

Sequence (119 aa):
MSEMEDFDSLPLMDRLKKADYLARELAEHMKQTYLPRLSSLRSAVKVYDPEEVSDQEIMDRSMAVLNAEKFRVELYGKFRRLLEGIREEMRPIVMKNEQAMTEVREKEEIEFNFEDLIE

Foldseek 3Di:
DPDPPPLLPDDLVVLVVVLVVLVVVLVCLVVPAQVVLVVVLVVLVPDPDCVVHPPVNNVVSVVSNVVSVVVNVVSVVVSVVSVVSSCVVCVVVVVVVVVVVVVVVVVVVVVVVVVVVPD